Protein AF-A0A2P2GN81-F1 (afdb_monomer)

Secondary structure (DSSP, 8-state):
---HHHHHHHHHHHHHHHHTT--HHHHHHHHT--HHHHHHHHHS-SS-HHHHHHHHHHHHHHHHHHHHHHHHHHHHT-GGG----HHHHHHHHHHHHHHHHHHHHHHHHHHHHHHHHHHHHHGGG-

Organism: Streptomyces showdoensis (NCBI:txid68268)

Mean predicted aligned error: 11.96 Å

Foldseek 3Di:
DQDLVNLLVLLVQLVVVVVVVDDLVRSCVVSVHDSVSSVVSPVDDPQRPVNVVVVVVVVVVVVVVVLVVVVVVVVVVVCVPDDDDPVVVVVVVVVVVVSVVVVVVVVVVCVVVVVVVVVVVVVVVD

Nearest PDB structures (foldseek):
  3zh9-assembly1_B  TM=6.217E-01  e=1.577E+00  Bacillus subtilis subsp. subtilis str. 168
  2o7t-assembly1_A-2  TM=6.370E-01  e=2.457E+00  Corynebacterium glutamicum
  4gfk-assembly1_A  TM=3.592E-01  e=3.373E+00  Vibrio cholerae O1 biovar El Tor str. N16961
  3kkd-assembly3_B  TM=3.980E-01  e=5.254E+00  Pseudomonas aeruginosa PAO1

pLDDT: mean 85.18, std 13.92, range [35.59, 97.62]

Solvent-accessible surface area (backbone atoms only — not comparable to full-atom values): 7240 Å² total; per-residue (Å²): 133,85,49,76,66,57,53,46,54,48,32,53,52,51,48,56,42,44,76,71,66,48,50,55,62,57,47,13,67,74,68,77,48,54,50,67,56,45,52,56,39,66,73,41,76,87,73,43,72,65,55,55,50,51,51,51,49,52,55,48,53,51,53,53,53,50,51,54,51,51,54,50,53,52,58,75,67,41,64,91,78,59,90,74,57,68,70,58,53,52,48,52,54,51,53,53,51,52,52,51,52,53,52,48,52,52,50,50,52,48,53,57,51,50,54,50,53,50,53,57,57,66,64,68,78,115

Sequence (126 aa):
MTTPTEVAQRRAAVRRFAAQKLSNRAIAERLGISKDTVRRDLEAPEVSLRELVAERAAQTDTAVSQACAAAQSAADMRPAYVITDEATARRWHSDLRAAAGQLTALADQFADYYLFARSAMDGAEC

Structure (mmCIF, N/CA/C/O backbone):
data_AF-A0A2P2GN81-F1
#
_entry.id   AF-A0A2P2GN81-F1
#
loop_
_atom_site.group_PDB
_atom_site.id
_atom_site.type_symbol
_atom_site.label_atom_id
_atom_site.label_alt_id
_atom_site.label_comp_id
_atom_site.label_asym_id
_atom_site.label_entity_id
_atom_site.label_seq_id
_atom_site.pdbx_PDB_ins_code
_atom_site.Cartn_x
_atom_site.Cartn_y
_atom_site.Cartn_z
_atom_site.occupancy
_atom_site.B_iso_or_equiv
_atom_site.auth_seq_id
_atom_site.auth_comp_id
_atom_site.auth_asym_id
_atom_site.auth_atom_id
_atom_site.pdbx_PDB_model_num
ATOM 1 N N . MET A 1 1 ? -12.898 -11.791 30.210 1.00 47.91 1 MET A N 1
ATOM 2 C CA . MET A 1 1 ? -11.965 -10.950 29.430 1.00 47.91 1 MET A CA 1
ATOM 3 C C . MET A 1 1 ? -12.802 -10.113 28.484 1.00 47.91 1 MET A C 1
ATOM 5 O O . MET A 1 1 ? -13.607 -10.696 27.778 1.00 47.91 1 MET A O 1
ATOM 9 N N . THR A 1 2 ? -12.714 -8.783 28.546 1.00 61.59 2 THR A N 1
ATOM 10 C CA . THR A 1 2 ? -13.490 -7.895 27.663 1.00 61.59 2 THR A CA 1
ATOM 11 C C . THR A 1 2 ? -12.788 -7.825 26.310 1.00 61.59 2 THR A C 1
ATOM 13 O O . THR A 1 2 ? -11.600 -7.508 26.251 1.00 61.59 2 THR A O 1
ATOM 16 N N . THR A 1 3 ? -13.491 -8.149 25.235 1.00 68.88 3 THR A N 1
ATOM 17 C CA . THR A 1 3 ? -12.938 -8.150 23.879 1.00 68.88 3 THR A CA 1
ATOM 18 C C . THR A 1 3 ? -12.647 -6.718 23.402 1.00 68.88 3 THR A C 1
ATOM 20 O O . THR A 1 3 ? -13.278 -5.761 23.870 1.00 68.88 3 THR A O 1
ATOM 23 N N . PRO A 1 4 ? -11.726 -6.522 22.438 1.00 67.94 4 PRO A N 1
ATOM 24 C CA . PRO A 1 4 ? -11.457 -5.200 21.861 1.00 67.94 4 PRO A CA 1
ATOM 25 C C . PRO A 1 4 ? -12.721 -4.502 21.331 1.00 67.94 4 PRO A C 1
ATOM 27 O O . PRO A 1 4 ? -12.864 -3.283 21.449 1.00 67.94 4 PRO A O 1
ATOM 30 N N . THR A 1 5 ? -13.670 -5.283 20.808 1.00 64.38 5 THR A N 1
ATOM 31 C CA . THR A 1 5 ? -14.968 -4.809 20.313 1.00 64.38 5 THR A CA 1
ATOM 32 C C . THR A 1 5 ? -15.851 -4.264 21.437 1.00 64.38 5 THR A C 1
ATOM 34 O O . THR A 1 5 ? -16.415 -3.179 21.299 1.00 64.38 5 THR A O 1
ATOM 37 N N . GLU A 1 6 ? -15.933 -4.955 22.574 1.00 75.69 6 GLU A N 1
ATOM 38 C CA . GLU A 1 6 ? -16.719 -4.508 23.733 1.00 75.69 6 GLU A CA 1
ATOM 39 C C . GLU A 1 6 ? -16.142 -3.229 24.361 1.00 75.69 6 GLU A C 1
ATOM 41 O O . GLU A 1 6 ? -16.888 -2.335 24.767 1.00 75.69 6 GLU A O 1
ATOM 46 N N . VAL A 1 7 ? -14.811 -3.084 24.389 1.00 80.12 7 VAL A N 1
ATOM 47 C CA . VAL A 1 7 ? -14.151 -1.849 24.851 1.00 80.12 7 VAL A CA 1
ATOM 48 C C . VAL A 1 7 ? -14.466 -0.672 23.923 1.00 80.12 7 VAL A C 1
ATOM 50 O O . VAL A 1 7 ? -14.754 0.425 24.405 1.00 80.12 7 VAL A O 1
ATOM 53 N N . ALA A 1 8 ? -14.456 -0.884 22.603 1.00 75.50 8 ALA A N 1
ATOM 54 C CA . ALA A 1 8 ? -14.810 0.150 21.630 1.00 75.50 8 ALA A CA 1
ATOM 55 C C . ALA A 1 8 ? -16.283 0.581 21.755 1.00 75.50 8 ALA A C 1
ATOM 57 O O . ALA A 1 8 ? -16.574 1.778 21.803 1.00 75.50 8 ALA A O 1
ATOM 58 N N . GLN A 1 9 ? -17.204 -0.378 21.897 1.00 78.75 9 GLN A N 1
ATOM 59 C CA . GLN A 1 9 ? -18.631 -0.106 22.113 1.00 78.75 9 GLN A CA 1
ATOM 60 C C . GLN A 1 9 ? -18.877 0.670 23.413 1.00 78.75 9 GLN A C 1
ATOM 62 O O . GLN A 1 9 ? -19.631 1.648 23.423 1.00 78.75 9 GLN A O 1
ATOM 67 N N . ARG A 1 10 ? -18.196 0.292 24.502 1.00 90.44 10 ARG A N 1
ATOM 68 C CA . ARG A 1 10 ? -18.263 1.010 25.781 1.00 90.44 10 ARG A CA 1
ATOM 69 C C . ARG A 1 10 ? -17.777 2.453 25.644 1.00 90.44 10 ARG A C 1
ATOM 71 O O . ARG A 1 10 ? -18.470 3.363 26.090 1.00 90.44 10 ARG A O 1
ATOM 78 N N . ARG A 1 11 ? -16.630 2.680 24.994 1.00 89.12 11 ARG A N 1
ATOM 79 C CA . ARG A 1 11 ? -16.085 4.028 24.742 1.00 89.12 11 ARG A CA 1
ATOM 80 C C . ARG A 1 11 ? -17.044 4.895 23.932 1.00 89.12 11 ARG A C 1
ATOM 82 O O . ARG A 1 11 ? -17.275 6.047 24.294 1.00 89.12 11 ARG A O 1
ATOM 89 N N . ALA A 1 12 ? -17.651 4.335 22.887 1.00 85.75 12 ALA A N 1
ATOM 90 C CA . ALA A 1 12 ? -18.665 5.029 22.096 1.00 85.75 12 ALA A CA 1
ATOM 91 C C . ALA A 1 12 ? -19.888 5.418 22.949 1.00 85.75 12 ALA A C 1
ATOM 93 O O . ALA A 1 12 ? -20.359 6.554 22.881 1.00 85.75 12 ALA A O 1
ATOM 94 N N . ALA A 1 13 ? -20.367 4.516 23.814 1.00 88.62 13 ALA A N 1
ATOM 95 C CA . ALA A 1 13 ? -21.472 4.803 24.727 1.00 88.62 13 ALA A CA 1
ATOM 96 C C . ALA A 1 13 ? -21.117 5.885 25.765 1.00 88.62 13 ALA A C 1
ATOM 98 O O . ALA A 1 13 ? -21.919 6.791 25.998 1.00 88.62 13 ALA A O 1
ATOM 99 N N . VAL A 1 14 ? -19.910 5.827 26.343 1.00 92.81 14 VAL A N 1
ATOM 100 C CA . VAL A 1 14 ? -19.375 6.840 27.269 1.00 92.81 14 VAL A CA 1
ATOM 101 C C . VAL A 1 14 ? -19.350 8.222 26.609 1.00 92.81 14 VAL A C 1
ATOM 103 O O . VAL A 1 14 ? -19.900 9.171 27.170 1.00 92.81 14 VAL A O 1
ATOM 106 N N . ARG A 1 15 ? -18.794 8.337 25.395 1.00 90.56 15 ARG A N 1
ATOM 107 C CA . ARG A 1 15 ? -18.753 9.602 24.640 1.00 90.56 15 ARG A CA 1
ATOM 108 C C . ARG A 1 15 ? -20.146 10.127 24.306 1.00 90.56 15 ARG A C 1
ATOM 110 O O . ARG A 1 15 ? -20.414 11.308 24.506 1.00 90.56 15 ARG A O 1
ATOM 117 N N . ARG A 1 16 ? -21.062 9.253 23.871 1.00 90.31 16 ARG A N 1
ATOM 118 C CA . ARG A 1 16 ? -22.455 9.629 23.577 1.00 90.31 16 ARG A CA 1
ATOM 119 C C . ARG A 1 16 ? -23.151 10.238 24.795 1.00 90.31 16 ARG A C 1
ATOM 121 O O . ARG A 1 16 ? -23.850 11.237 24.658 1.00 90.31 16 ARG A O 1
ATOM 128 N N . PHE A 1 17 ? -22.963 9.663 25.983 1.00 93.50 17 PHE A N 1
ATOM 129 C CA . PHE A 1 17 ? -23.546 10.215 27.207 1.00 93.50 17 PHE A CA 1
ATOM 130 C C . PHE A 1 17 ? -22.842 11.492 27.680 1.00 93.50 17 PHE A C 1
ATOM 132 O O . PHE A 1 17 ? -23.510 12.410 28.153 1.00 93.50 17 PHE A O 1
ATOM 139 N N . ALA A 1 18 ? -21.526 11.601 27.497 1.00 90.50 18 ALA A N 1
ATOM 140 C CA . ALA A 1 18 ? -20.802 12.839 27.777 1.00 90.50 18 ALA A CA 1
ATOM 141 C C . ALA A 1 18 ? -21.261 13.992 26.863 1.00 90.50 18 ALA A C 1
ATOM 143 O O . ALA A 1 18 ? -21.478 15.102 27.344 1.00 90.50 18 ALA A O 1
ATOM 144 N N . ALA A 1 19 ? -21.516 13.724 25.576 1.00 89.19 19 ALA A N 1
ATOM 145 C CA . ALA A 1 19 ? -22.083 14.697 24.636 1.00 89.19 19 ALA A CA 1
ATOM 146 C C . ALA A 1 19 ? -23.491 15.173 25.048 1.00 89.19 19 ALA A C 1
ATOM 148 O O . ALA A 1 19 ? -23.860 16.321 24.812 1.00 89.19 19 ALA A O 1
ATOM 149 N N . GLN A 1 20 ? -24.255 14.324 25.743 1.00 92.31 20 GLN A N 1
ATOM 150 C CA . GLN A 1 20 ? -25.543 14.670 26.363 1.00 92.31 20 GLN A CA 1
ATOM 151 C C . GLN A 1 20 ? -25.394 15.414 27.707 1.00 92.31 20 GLN A C 1
ATOM 153 O O . GLN A 1 20 ? -26.381 15.613 28.412 1.00 92.31 20 GLN A O 1
ATOM 158 N N . LYS A 1 21 ? -24.176 15.836 28.071 1.00 93.38 21 LYS A N 1
ATOM 159 C CA . LYS A 1 21 ? -23.831 16.531 29.323 1.00 93.38 21 LYS A CA 1
ATOM 160 C C . LYS A 1 21 ? -24.084 15.718 30.601 1.00 93.38 21 LYS A C 1
ATOM 162 O O . LYS A 1 21 ? -24.227 16.300 31.677 1.00 93.38 21 LYS A O 1
ATOM 167 N N . LEU A 1 22 ? -24.107 14.383 30.527 1.00 94.44 22 LEU A N 1
ATOM 168 C CA . LEU A 1 22 ? -24.125 13.562 31.740 1.00 94.44 22 LEU A CA 1
ATOM 169 C C . LEU A 1 22 ? -22.783 13.682 32.476 1.00 94.44 22 LEU A C 1
ATOM 171 O O . LEU A 1 22 ? -21.717 13.698 31.864 1.00 94.44 22 LEU A O 1
ATOM 175 N N . SER A 1 23 ? -22.831 13.71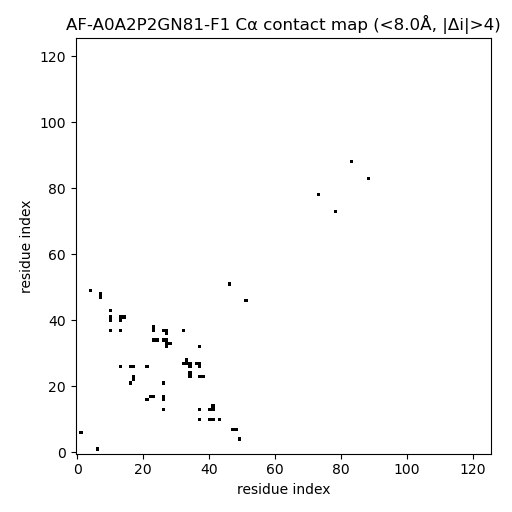8 33.810 1.00 95.00 23 SER A N 1
ATOM 176 C CA . SER A 1 23 ? -21.618 13.678 34.630 1.00 95.00 23 SER A CA 1
ATOM 177 C C . SER A 1 23 ? -20.964 12.295 34.570 1.00 95.00 23 SER A C 1
ATOM 179 O O . SER A 1 23 ? -21.652 11.280 34.456 1.00 95.00 23 SER A O 1
ATOM 181 N N . ASN A 1 24 ? -19.642 12.215 34.753 1.00 94.75 24 ASN A N 1
ATOM 182 C CA . ASN A 1 24 ? -18.930 10.928 34.757 1.00 94.75 24 ASN A CA 1
ATOM 183 C C . ASN A 1 24 ? -19.504 9.924 35.773 1.00 94.75 24 ASN A C 1
ATOM 185 O O . ASN A 1 24 ? -19.421 8.719 35.556 1.00 94.75 24 ASN A O 1
ATOM 189 N N . ARG A 1 25 ? -20.098 10.413 36.872 1.00 95.19 25 ARG A N 1
ATOM 190 C CA . ARG A 1 25 ? -20.787 9.576 37.862 1.00 95.19 25 ARG A CA 1
ATOM 191 C C . ARG A 1 25 ? -22.086 8.989 37.303 1.00 95.19 25 ARG A C 1
ATOM 193 O O . ARG A 1 25 ? -22.293 7.790 37.421 1.00 95.19 25 ARG A O 1
ATOM 200 N N . ALA A 1 26 ? -22.909 9.803 36.646 1.00 95.38 26 ALA A N 1
ATOM 201 C CA . ALA A 1 26 ? -24.141 9.335 36.015 1.00 95.38 26 ALA A CA 1
ATOM 202 C C . ALA A 1 26 ? -23.860 8.352 34.862 1.00 95.38 26 ALA A C 1
ATOM 204 O O . ALA A 1 26 ? -24.582 7.376 34.686 1.00 95.38 26 ALA A O 1
ATOM 205 N N . ILE A 1 27 ? -22.782 8.572 34.101 1.00 95.88 27 ILE A N 1
ATOM 206 C CA . ILE A 1 27 ? -22.335 7.652 33.042 1.00 95.88 27 ILE A CA 1
ATOM 207 C C . ILE A 1 27 ? -21.886 6.312 33.639 1.00 95.88 27 ILE A C 1
ATOM 209 O O . ILE A 1 27 ? -22.280 5.260 33.141 1.00 95.88 27 ILE A O 1
ATOM 213 N N . ALA A 1 28 ? -21.093 6.353 34.714 1.00 96.44 28 ALA A N 1
ATOM 214 C CA . ALA A 1 28 ? -20.625 5.175 35.442 1.00 96.44 28 ALA A CA 1
ATOM 215 C C . ALA A 1 28 ? -21.794 4.327 35.967 1.00 96.44 28 ALA A C 1
ATOM 217 O O . ALA A 1 28 ? -21.856 3.130 35.692 1.00 96.44 28 ALA A O 1
ATOM 218 N N . GLU A 1 29 ? -22.756 4.964 36.641 1.00 95.75 29 GLU A N 1
ATOM 219 C CA . GLU A 1 29 ? -23.970 4.313 37.152 1.00 95.75 29 GLU A CA 1
ATOM 220 C C . GLU A 1 29 ? -24.815 3.720 36.013 1.00 95.75 29 GLU A C 1
ATOM 222 O O . GLU A 1 29 ? -25.309 2.601 36.123 1.00 95.75 29 GLU A O 1
ATOM 227 N N . ARG A 1 30 ? -24.929 4.422 34.878 1.00 94.56 30 ARG A N 1
ATOM 228 C CA . ARG A 1 30 ? -25.740 3.971 33.737 1.00 94.56 30 ARG A CA 1
ATOM 229 C C . ARG A 1 30 ? -25.113 2.836 32.928 1.00 94.56 30 ARG A C 1
ATOM 231 O O . ARG A 1 30 ? -25.845 2.078 32.300 1.00 94.56 30 ARG A O 1
ATOM 238 N N . LEU A 1 31 ? -23.787 2.735 32.914 1.00 93.25 31 LEU A N 1
ATOM 239 C CA . LEU A 1 31 ? -23.045 1.701 32.184 1.00 93.25 31 LEU A CA 1
ATOM 240 C C . LEU A 1 31 ? -22.538 0.564 33.083 1.00 93.25 31 LEU A C 1
ATOM 242 O O . LEU A 1 31 ? -21.962 -0.389 32.566 1.00 93.25 31 LEU A O 1
ATOM 246 N N . GLY A 1 32 ? -22.727 0.654 34.403 1.00 94.50 32 GLY A N 1
ATOM 247 C CA . GLY A 1 32 ? -22.240 -0.349 35.355 1.00 94.50 32 GLY A CA 1
ATOM 248 C C . GLY A 1 32 ? -20.711 -0.416 35.447 1.00 94.50 32 GLY A C 1
ATOM 249 O O . GLY A 1 32 ? -20.154 -1.483 35.690 1.00 94.50 32 GLY A O 1
ATOM 250 N N . ILE A 1 33 ? -20.019 0.705 35.224 1.00 94.94 33 ILE A N 1
ATOM 251 C CA . ILE A 1 33 ? -18.547 0.787 35.219 1.00 94.94 33 ILE A CA 1
ATOM 252 C C . ILE A 1 33 ? -18.042 1.808 36.235 1.00 94.94 33 ILE A C 1
ATOM 254 O O . ILE A 1 33 ? -18.793 2.655 36.706 1.00 94.94 33 ILE A O 1
ATOM 258 N N . SER A 1 34 ? -16.751 1.768 36.572 1.00 95.44 34 SER A N 1
ATOM 259 C CA . SER A 1 34 ? -16.177 2.747 37.501 1.00 95.44 34 SER A CA 1
ATOM 260 C C . SER A 1 34 ? -16.013 4.129 36.861 1.00 95.44 34 SER A C 1
ATOM 262 O O . SER A 1 34 ? -15.739 4.261 35.665 1.00 95.44 34 SER A O 1
ATOM 264 N N . LYS A 1 35 ? -16.093 5.181 37.683 1.00 94.62 35 LYS A N 1
ATOM 265 C CA . LYS A 1 35 ? -15.835 6.570 37.265 1.00 94.62 35 LYS A CA 1
ATOM 266 C C . LYS A 1 35 ? -14.441 6.746 36.639 1.00 94.62 35 LYS A C 1
ATOM 268 O O . LYS A 1 35 ? -14.290 7.519 35.696 1.00 94.62 35 LYS A O 1
ATOM 273 N N . ASP A 1 36 ? -13.436 6.014 37.122 1.00 95.75 36 ASP A N 1
ATOM 274 C CA . ASP A 1 36 ? -12.091 6.022 36.531 1.00 95.75 36 ASP A CA 1
ATOM 275 C C . ASP A 1 36 ? -12.048 5.381 35.145 1.00 95.75 36 ASP A C 1
ATOM 277 O O . ASP A 1 36 ? -11.303 5.839 34.282 1.00 95.75 36 ASP A O 1
ATOM 281 N N . THR A 1 37 ? -12.875 4.361 34.902 1.00 93.81 37 THR A N 1
ATOM 282 C CA . THR A 1 37 ? -13.012 3.757 33.570 1.00 93.81 37 THR A CA 1
ATOM 283 C C . THR A 1 37 ? -13.645 4.745 32.597 1.00 93.81 37 THR A C 1
ATOM 285 O O . THR A 1 37 ? -13.128 4.912 31.499 1.00 93.81 37 THR A O 1
ATOM 288 N N . VAL A 1 38 ? -14.687 5.468 33.026 1.00 94.19 38 VAL A N 1
ATOM 289 C CA . VAL A 1 38 ? -15.308 6.544 32.233 1.00 94.19 38 VAL A CA 1
ATOM 290 C C . VAL A 1 38 ? -14.278 7.606 31.849 1.00 94.19 38 VAL A C 1
ATOM 292 O O . VAL A 1 38 ? -14.176 7.957 30.679 1.00 94.19 38 VAL A O 1
ATOM 295 N N . ARG A 1 39 ? -13.484 8.091 32.813 1.00 94.50 39 ARG A N 1
ATOM 296 C CA . ARG A 1 39 ? -12.422 9.075 32.551 1.00 94.50 39 ARG A CA 1
ATOM 297 C C . ARG A 1 39 ? -11.406 8.553 31.532 1.00 94.50 39 ARG A C 1
ATOM 299 O O . ARG A 1 39 ? -11.175 9.209 30.524 1.00 94.50 39 ARG A O 1
ATOM 306 N N . ARG A 1 40 ? -10.871 7.350 31.757 1.00 91.25 40 ARG A N 1
ATOM 307 C CA . ARG A 1 40 ? -9.890 6.718 30.861 1.00 91.25 40 ARG A CA 1
ATOM 308 C C . ARG A 1 40 ? -10.434 6.517 29.441 1.00 91.25 40 ARG A C 1
ATOM 310 O O . ARG A 1 40 ? -9.687 6.610 28.476 1.00 91.25 40 ARG A O 1
ATOM 317 N N . ASP A 1 41 ? -11.723 6.222 29.306 1.00 90.38 41 ASP A N 1
ATOM 318 C CA . ASP A 1 41 ? -12.380 6.025 28.012 1.00 90.38 41 ASP A CA 1
ATOM 319 C C . ASP A 1 41 ? -12.690 7.332 27.275 1.00 90.38 41 ASP A C 1
ATOM 321 O O . ASP A 1 41 ? -12.687 7.338 26.046 1.00 90.38 41 ASP A O 1
ATOM 325 N N . LEU A 1 42 ? -12.930 8.428 28.002 1.00 89.75 42 LEU A N 1
ATOM 326 C CA . LEU A 1 42 ? -13.046 9.770 27.422 1.00 89.75 42 LEU A CA 1
ATOM 327 C C . LEU A 1 42 ? -11.693 10.304 26.943 1.00 89.75 42 LEU A C 1
ATOM 329 O O . LEU A 1 42 ? -11.638 10.978 25.921 1.00 89.75 42 LEU A O 1
ATOM 333 N N . GLU A 1 43 ? -10.617 9.978 27.659 1.00 88.06 43 GLU A N 1
ATOM 334 C CA . GLU A 1 43 ? -9.236 10.329 27.298 1.00 88.06 43 GLU A CA 1
ATOM 335 C C . GLU A 1 43 ? -8.686 9.465 26.147 1.00 88.06 43 GLU A C 1
ATOM 337 O O . GLU A 1 43 ? -7.681 9.814 25.528 1.00 88.06 43 GLU A O 1
ATOM 342 N N . ALA A 1 44 ? -9.327 8.332 25.841 1.00 81.62 44 ALA A N 1
ATOM 343 C CA . ALA A 1 44 ? -8.896 7.454 24.762 1.00 81.62 44 ALA A CA 1
ATOM 344 C C . ALA A 1 44 ? -9.189 8.072 23.377 1.00 81.62 44 ALA A C 1
ATOM 346 O O . ALA A 1 44 ? -10.262 8.651 23.200 1.00 81.62 44 ALA A O 1
ATOM 347 N N . PRO A 1 45 ? -8.319 7.885 22.364 1.00 69.06 45 PRO A N 1
ATOM 348 C CA . PRO A 1 45 ? -8.524 8.412 21.011 1.00 69.06 45 PRO A CA 1
ATOM 349 C C . PRO A 1 45 ? -9.892 8.049 20.411 1.00 69.06 45 PRO A C 1
ATOM 351 O O . PRO A 1 45 ? -10.468 7.000 20.725 1.00 69.06 45 PRO A O 1
ATOM 354 N N . GLU A 1 46 ? -10.432 8.949 19.584 1.00 65.81 46 GLU A N 1
ATOM 355 C CA . GLU A 1 46 ? -11.796 8.861 19.044 1.00 65.81 46 GLU A CA 1
ATOM 356 C C . GLU A 1 46 ? -11.944 7.753 17.996 1.00 65.81 46 GLU A C 1
ATOM 358 O O . GLU A 1 46 ? -12.922 7.006 18.043 1.00 65.81 46 GLU A O 1
ATOM 363 N N . VAL A 1 47 ? -10.922 7.577 17.153 1.00 64.81 47 VAL A N 1
ATOM 364 C CA . VAL A 1 47 ? -10.855 6.497 16.165 1.00 64.81 47 VAL A CA 1
ATOM 365 C C . VAL A 1 47 ? -10.682 5.168 16.890 1.00 64.81 47 VAL A C 1
ATOM 367 O O . VAL A 1 47 ? -9.733 4.972 17.659 1.00 64.81 47 VAL A O 1
ATOM 370 N N . SER A 1 48 ? -11.616 4.243 16.683 1.00 70.69 48 SER A N 1
ATOM 371 C CA . SER A 1 48 ? -11.492 2.914 17.264 1.00 70.69 48 SER A CA 1
ATOM 372 C C . SER A 1 48 ? -10.295 2.188 16.647 1.00 70.69 48 SER A C 1
ATOM 374 O O . SER A 1 48 ? -9.973 2.354 15.472 1.00 70.69 48 SER A O 1
ATOM 376 N N . LEU A 1 49 ? -9.639 1.323 17.425 1.00 67.75 49 LEU A N 1
ATOM 377 C CA . LEU A 1 49 ? -8.534 0.504 16.916 1.00 67.75 49 LEU A CA 1
ATOM 378 C C . LEU A 1 49 ? -8.954 -0.305 15.674 1.00 67.75 49 LEU A C 1
ATOM 380 O O . LEU A 1 49 ? -8.156 -0.499 14.766 1.00 67.75 49 LEU A O 1
ATOM 384 N N . ARG A 1 50 ? -10.223 -0.729 15.613 1.00 68.31 50 ARG A N 1
ATOM 385 C CA . ARG A 1 50 ? -10.792 -1.444 14.467 1.00 68.31 50 ARG A CA 1
ATOM 386 C C . ARG A 1 50 ? -10.857 -0.572 13.213 1.00 68.31 50 ARG A C 1
ATOM 388 O O . ARG A 1 50 ? -10.539 -1.067 12.139 1.00 68.31 50 ARG A O 1
ATOM 395 N N . GLU A 1 51 ? -11.248 0.693 13.344 1.00 70.94 51 GLU A N 1
ATOM 396 C CA . GLU A 1 51 ? -11.259 1.650 12.230 1.00 70.94 51 GLU A CA 1
ATOM 397 C C . GLU A 1 51 ? -9.840 1.960 11.754 1.00 70.94 51 GLU A C 1
ATOM 399 O O . GLU A 1 51 ? -9.598 1.901 10.556 1.00 70.94 51 GLU A O 1
ATOM 404 N N . LEU A 1 52 ? -8.881 2.162 12.667 1.00 71.38 52 LEU A N 1
ATOM 405 C CA . LEU A 1 52 ? -7.470 2.358 12.298 1.00 71.38 52 LEU A CA 1
ATOM 406 C C . LEU A 1 52 ? -6.895 1.151 11.547 1.00 71.38 52 LEU A C 1
ATOM 408 O O . LEU A 1 52 ? -6.183 1.311 10.558 1.00 71.38 52 LEU A O 1
ATOM 412 N N . VAL A 1 53 ? -7.205 -0.065 12.003 1.00 79.19 53 VAL A N 1
ATOM 413 C CA . VAL A 1 53 ? -6.769 -1.299 11.334 1.00 79.19 53 VAL A CA 1
ATOM 414 C C . VAL A 1 53 ? -7.434 -1.442 9.965 1.00 79.19 53 VAL A C 1
ATOM 416 O O . VAL A 1 53 ? -6.750 -1.765 8.998 1.00 79.19 53 VAL A O 1
ATOM 419 N N . ALA A 1 54 ? -8.739 -1.178 9.859 1.00 75.75 54 ALA A N 1
ATOM 420 C CA . ALA A 1 54 ? -9.463 -1.248 8.591 1.00 75.75 54 ALA A CA 1
ATOM 421 C C . ALA A 1 54 ? -8.952 -0.208 7.582 1.00 75.75 54 ALA A C 1
ATOM 423 O O . ALA A 1 54 ? -8.727 -0.536 6.419 1.00 75.75 54 ALA A O 1
ATOM 424 N N . GLU A 1 55 ? -8.705 1.021 8.033 1.00 74.69 55 GLU A N 1
ATOM 425 C CA . GLU A 1 55 ? -8.124 2.081 7.214 1.00 74.69 55 GLU A CA 1
ATOM 426 C C . GLU A 1 55 ? -6.715 1.704 6.750 1.00 74.69 55 GLU A C 1
ATOM 428 O O . GLU A 1 55 ? -6.402 1.799 5.563 1.00 74.69 55 GLU A O 1
ATOM 433 N N . ARG A 1 56 ? -5.873 1.192 7.656 1.00 82.19 56 ARG A N 1
ATOM 434 C CA . ARG A 1 56 ? -4.524 0.745 7.300 1.00 82.19 56 ARG A CA 1
ATOM 435 C C . ARG A 1 56 ? -4.544 -0.412 6.302 1.00 82.19 56 ARG A C 1
ATOM 437 O O . ARG A 1 56 ? -3.709 -0.438 5.395 1.00 82.19 56 ARG A O 1
ATOM 444 N N . ALA A 1 57 ? -5.484 -1.344 6.445 1.00 84.69 57 ALA A N 1
ATOM 445 C CA . ALA A 1 57 ? -5.672 -2.441 5.503 1.00 84.69 57 ALA A CA 1
ATOM 446 C C . ALA A 1 57 ? -6.081 -1.915 4.120 1.00 84.69 57 ALA A C 1
ATOM 448 O O . ALA A 1 57 ? -5.445 -2.270 3.134 1.00 84.69 57 ALA A O 1
ATOM 449 N N . ALA A 1 58 ? -7.053 -1.000 4.048 1.00 82.75 58 ALA A N 1
ATOM 450 C CA . ALA A 1 58 ? -7.495 -0.391 2.791 1.00 82.75 58 ALA A CA 1
ATOM 451 C C . ALA A 1 58 ? -6.385 0.420 2.094 1.00 82.75 58 ALA A C 1
ATOM 453 O O . ALA A 1 58 ? -6.212 0.337 0.876 1.00 82.75 58 ALA A O 1
ATOM 454 N N . GLN A 1 59 ? -5.593 1.176 2.861 1.00 84.38 59 GLN A N 1
ATOM 455 C CA . GLN A 1 59 ? -4.429 1.898 2.337 1.00 84.38 59 GLN A CA 1
ATOM 456 C C . GLN A 1 59 ? -3.378 0.933 1.772 1.00 84.38 59 GLN A C 1
ATOM 458 O O . GLN A 1 59 ? -2.831 1.173 0.696 1.00 84.38 59 GLN A O 1
ATOM 463 N N . THR A 1 60 ? -3.113 -0.169 2.479 1.00 89.62 60 THR A N 1
ATOM 464 C CA . THR A 1 60 ? -2.163 -1.196 2.028 1.00 89.62 60 THR A CA 1
ATOM 465 C C . THR A 1 60 ? -2.655 -1.890 0.760 1.00 89.62 60 THR A C 1
ATOM 467 O O . THR A 1 60 ? -1.888 -2.026 -0.188 1.00 89.62 60 THR A O 1
ATOM 470 N N . ASP A 1 61 ? -3.934 -2.263 0.706 1.00 91.81 61 ASP A N 1
ATOM 471 C CA . ASP A 1 61 ? -4.560 -2.892 -0.461 1.00 91.81 61 ASP A CA 1
ATOM 472 C C . ASP A 1 61 ? -4.468 -2.006 -1.713 1.00 91.81 61 ASP A C 1
ATOM 474 O O . ASP A 1 61 ? -4.065 -2.456 -2.789 1.00 91.81 61 ASP A O 1
ATOM 478 N N . THR A 1 62 ? -4.725 -0.706 -1.545 1.00 94.00 62 THR A N 1
ATOM 479 C CA . THR A 1 62 ? -4.562 0.286 -2.615 1.00 94.00 62 THR A CA 1
ATOM 480 C C . THR A 1 62 ? -3.114 0.342 -3.106 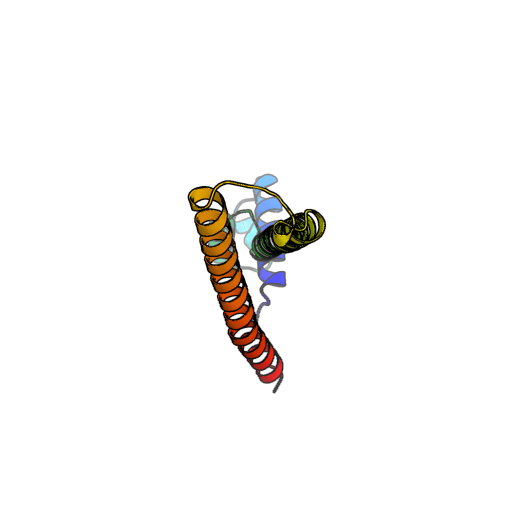1.00 94.00 62 THR A C 1
ATOM 482 O O . THR A 1 62 ? -2.874 0.320 -4.314 1.00 94.00 62 THR A O 1
ATOM 485 N N . ALA A 1 63 ? -2.140 0.389 -2.192 1.00 92.38 63 ALA A N 1
ATOM 486 C CA . ALA A 1 63 ? -0.723 0.458 -2.546 1.00 92.38 63 ALA A CA 1
ATOM 487 C C . ALA A 1 63 ? -0.244 -0.804 -3.286 1.00 92.38 63 ALA A C 1
ATOM 489 O O . ALA A 1 63 ? 0.452 -0.698 -4.298 1.00 92.38 63 ALA A O 1
ATOM 490 N N . VAL A 1 64 ? -0.654 -1.992 -2.828 1.00 94.31 64 VAL A N 1
ATOM 491 C CA . VAL A 1 64 ? -0.340 -3.271 -3.489 1.00 94.31 64 VAL A CA 1
ATOM 492 C C . VAL A 1 64 ? -0.962 -3.317 -4.883 1.00 94.31 64 VAL A C 1
ATOM 494 O O . VAL A 1 64 ? -0.268 -3.604 -5.859 1.00 94.31 64 VAL A O 1
ATOM 497 N N . SER A 1 65 ? -2.238 -2.947 -5.005 1.00 94.19 65 SER A N 1
ATOM 498 C CA . SER A 1 65 ? -2.945 -2.907 -6.290 1.00 94.19 65 SER A CA 1
ATOM 499 C C . SER A 1 65 ? -2.269 -1.968 -7.294 1.00 94.19 65 SER A C 1
ATOM 501 O O . SER A 1 65 ? -2.090 -2.322 -8.460 1.00 94.19 65 SER A O 1
ATOM 503 N N . GLN A 1 66 ? -1.836 -0.786 -6.846 1.00 95.19 66 GLN A N 1
ATOM 504 C CA . GLN A 1 66 ? -1.109 0.172 -7.683 1.00 95.19 66 GLN A CA 1
ATOM 505 C C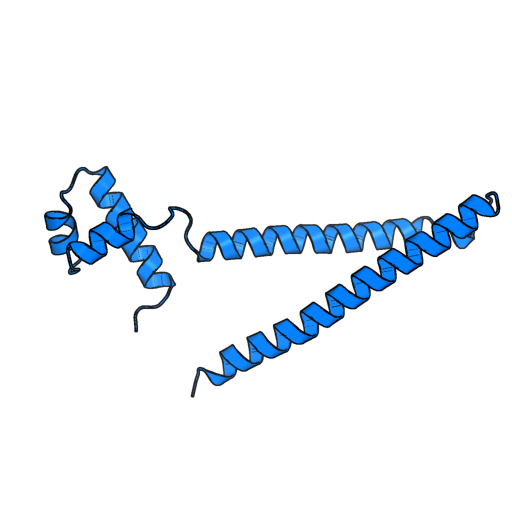 . GLN A 1 66 ? 0.254 -0.364 -8.133 1.00 95.19 66 GLN A C 1
ATOM 507 O O . GLN A 1 66 ? 0.613 -0.197 -9.299 1.00 95.19 66 GLN A O 1
ATOM 512 N N . ALA A 1 67 ? 0.995 -1.0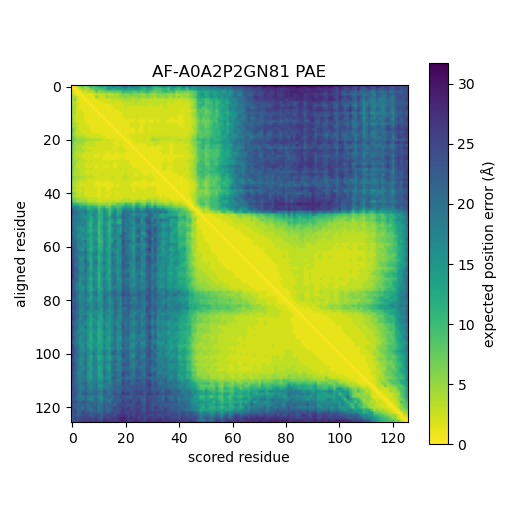41 -7.251 1.00 94.44 67 ALA A N 1
ATOM 513 C CA . ALA A 1 67 ? 2.272 -1.655 -7.605 1.00 94.44 67 ALA A CA 1
ATOM 514 C C . ALA A 1 67 ? 2.102 -2.751 -8.672 1.00 94.44 67 ALA A C 1
ATOM 516 O O . ALA A 1 67 ? 2.831 -2.763 -9.666 1.00 94.44 67 ALA A O 1
ATOM 517 N N . CYS A 1 68 ? 1.101 -3.624 -8.517 1.00 94.62 68 CYS A N 1
ATOM 518 C CA . CYS A 1 68 ? 0.777 -4.651 -9.509 1.00 94.62 68 CYS A CA 1
ATOM 519 C C . CYS A 1 68 ? 0.378 -4.040 -10.860 1.00 94.62 68 CYS A C 1
ATOM 521 O O . CYS A 1 68 ? 0.870 -4.473 -11.902 1.00 94.62 68 CYS A O 1
ATOM 523 N N . ALA A 1 69 ? -0.463 -3.003 -10.853 1.00 95.88 69 ALA A N 1
ATOM 524 C CA . ALA A 1 69 ? -0.872 -2.311 -12.073 1.00 95.88 69 ALA A CA 1
ATOM 525 C C . ALA A 1 69 ? 0.312 -1.632 -12.785 1.00 95.88 69 ALA A C 1
ATOM 527 O O . ALA A 1 69 ? 0.421 -1.702 -14.009 1.00 95.88 69 ALA A O 1
ATOM 528 N N . ALA A 1 70 ? 1.227 -1.013 -12.034 1.00 94.62 70 ALA A N 1
ATOM 529 C CA . ALA A 1 70 ? 2.433 -0.404 -12.590 1.00 94.62 70 ALA A CA 1
ATOM 530 C C . ALA A 1 70 ? 3.366 -1.450 -13.223 1.00 94.62 70 ALA A C 1
ATOM 532 O O . ALA A 1 70 ? 3.873 -1.230 -14.324 1.00 94.62 70 ALA A O 1
ATOM 533 N N . ALA A 1 71 ? 3.550 -2.601 -12.569 1.00 94.12 71 ALA A N 1
ATOM 534 C CA . ALA A 1 71 ? 4.340 -3.704 -13.111 1.00 94.12 71 ALA A CA 1
ATOM 535 C C . ALA A 1 71 ? 3.731 -4.257 -14.411 1.00 94.12 71 ALA A C 1
ATOM 537 O O . ALA A 1 71 ? 4.454 -4.454 -15.390 1.00 94.12 71 ALA A O 1
ATOM 538 N N . GLN A 1 72 ? 2.406 -4.438 -14.450 1.00 95.44 72 GLN A N 1
ATOM 539 C CA . GLN A 1 72 ? 1.704 -4.880 -15.655 1.00 95.44 72 GLN A CA 1
ATOM 540 C C . GLN A 1 72 ? 1.844 -3.864 -16.794 1.00 95.44 72 GLN A C 1
ATOM 542 O O . GLN A 1 72 ? 2.214 -4.233 -17.903 1.00 95.44 72 GLN A O 1
ATOM 547 N N . SER A 1 73 ? 1.645 -2.576 -16.507 1.00 96.06 73 SER A N 1
ATOM 548 C CA . SER A 1 73 ? 1.824 -1.499 -17.487 1.00 96.06 73 SER A CA 1
ATOM 549 C C . SER A 1 73 ? 3.245 -1.479 -18.069 1.00 96.06 73 SER A C 1
ATOM 551 O O . SER A 1 73 ? 3.427 -1.386 -19.283 1.00 96.06 73 SER A O 1
ATOM 553 N N . ALA A 1 74 ? 4.272 -1.650 -17.227 1.00 93.06 74 ALA A N 1
ATOM 554 C CA . ALA A 1 74 ? 5.657 -1.748 -17.686 1.00 93.06 74 ALA A CA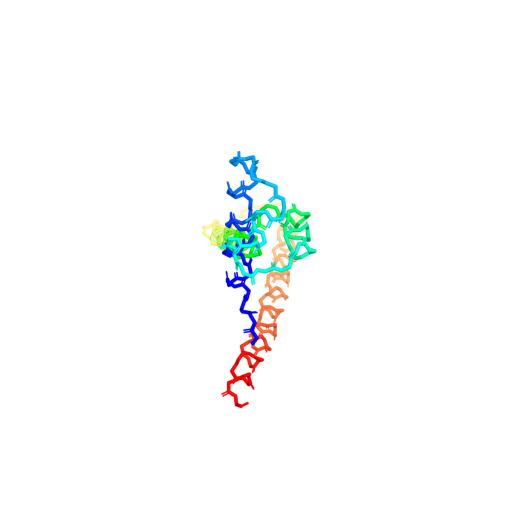 1
ATOM 555 C C . ALA A 1 74 ? 5.893 -2.979 -18.581 1.00 93.06 74 ALA A C 1
ATOM 557 O O . ALA A 1 74 ? 6.615 -2.884 -19.576 1.00 93.06 74 ALA A O 1
ATOM 558 N N . ALA A 1 75 ? 5.273 -4.120 -18.264 1.00 92.75 75 ALA A N 1
ATOM 559 C CA . ALA A 1 75 ? 5.339 -5.319 -19.094 1.00 92.75 75 ALA A CA 1
ATOM 560 C C . ALA A 1 75 ? 4.643 -5.119 -20.454 1.00 92.75 75 ALA A C 1
ATOM 562 O O . ALA A 1 75 ? 5.197 -5.505 -21.486 1.00 92.75 75 ALA A O 1
ATOM 563 N N . ASP A 1 76 ? 3.483 -4.460 -20.469 1.00 96.12 76 ASP A N 1
ATOM 564 C CA . ASP A 1 76 ? 2.693 -4.190 -21.677 1.00 96.12 76 ASP A CA 1
ATOM 565 C C . ASP A 1 76 ? 3.409 -3.240 -22.647 1.00 96.12 76 ASP A C 1
ATOM 567 O O . ASP A 1 76 ? 3.316 -3.411 -23.863 1.00 96.12 76 ASP A O 1
ATOM 571 N N . MET A 1 77 ? 4.194 -2.291 -22.126 1.00 95.44 77 MET A N 1
ATOM 572 C CA . MET A 1 77 ? 5.050 -1.407 -22.932 1.00 95.44 77 MET A CA 1
ATOM 573 C C . MET A 1 77 ? 6.234 -2.136 -23.582 1.00 95.44 77 MET A C 1
ATOM 575 O O . MET A 1 77 ? 6.851 -1.609 -24.506 1.00 95.44 77 MET A O 1
ATOM 579 N N . ARG A 1 78 ? 6.561 -3.344 -23.104 1.00 91.44 78 ARG A N 1
ATOM 580 C CA . ARG A 1 78 ? 7.645 -4.205 -23.597 1.00 91.44 78 ARG A CA 1
ATOM 581 C C . ARG A 1 78 ? 8.964 -3.448 -23.846 1.00 91.44 78 ARG A C 1
ATOM 583 O O . ARG A 1 78 ? 9.476 -3.456 -24.970 1.00 91.44 78 ARG A O 1
ATOM 590 N N . PRO A 1 79 ? 9.570 -2.843 -22.806 1.00 89.69 79 PRO A N 1
ATOM 591 C CA . PRO A 1 79 ? 10.745 -1.976 -22.937 1.00 89.69 79 PRO A CA 1
ATOM 592 C C . PRO A 1 79 ? 11.944 -2.641 -23.631 1.00 89.69 79 PRO A C 1
ATOM 594 O O . PRO A 1 79 ? 12.761 -1.950 -24.229 1.00 89.69 79 PRO A O 1
ATOM 597 N N . ALA A 1 80 ? 12.028 -3.976 -23.622 1.00 89.69 80 ALA A N 1
ATOM 598 C CA . ALA A 1 80 ? 13.055 -4.737 -24.336 1.00 89.69 80 ALA A CA 1
ATOM 599 C C . ALA A 1 80 ? 13.061 -4.526 -25.865 1.00 89.69 80 ALA A C 1
ATOM 601 O O . ALA A 1 80 ? 14.083 -4.770 -26.499 1.00 89.69 80 ALA A O 1
ATOM 602 N N . TYR A 1 81 ? 11.945 -4.086 -26.457 1.00 92.88 81 TYR A N 1
ATOM 603 C CA . TYR A 1 81 ? 11.835 -3.821 -27.898 1.00 92.88 81 TYR A CA 1
ATOM 604 C C . TYR A 1 81 ? 11.876 -2.327 -28.246 1.00 92.88 81 TYR A C 1
ATOM 606 O O . TYR A 1 81 ? 11.667 -1.958 -29.401 1.00 92.88 81 TYR A O 1
ATOM 614 N N . VAL A 1 82 ? 12.139 -1.455 -27.269 1.00 94.88 82 VAL A N 1
ATOM 615 C CA . VAL A 1 82 ? 12.235 -0.009 -27.487 1.00 94.88 82 VAL A CA 1
ATOM 616 C C . VAL A 1 82 ? 13.671 0.358 -27.860 1.00 94.88 82 VAL A C 1
ATOM 618 O O . VAL A 1 82 ? 14.613 0.050 -27.133 1.00 94.88 82 VAL A O 1
ATOM 621 N N . ILE A 1 83 ? 13.842 1.043 -28.992 1.00 95.31 83 ILE A N 1
ATOM 622 C CA . ILE A 1 83 ? 15.148 1.546 -29.435 1.00 95.31 83 ILE A CA 1
ATOM 623 C C . ILE A 1 83 ? 15.502 2.790 -28.614 1.00 95.31 83 ILE A C 1
ATOM 625 O O . ILE A 1 83 ? 14.759 3.769 -28.612 1.00 95.31 83 ILE A O 1
ATOM 629 N N . THR A 1 84 ? 16.644 2.755 -27.928 1.00 94.94 84 THR A N 1
ATOM 630 C CA . THR A 1 84 ? 17.129 3.836 -27.059 1.00 94.94 84 THR A CA 1
ATOM 631 C C . THR A 1 84 ? 18.658 3.827 -26.975 1.00 94.94 84 THR A C 1
ATOM 633 O O . THR A 1 84 ? 19.303 2.869 -27.401 1.00 94.94 84 THR A O 1
ATOM 636 N N . ASP A 1 85 ? 19.252 4.882 -26.412 1.00 97.31 85 ASP A N 1
ATOM 637 C CA . ASP A 1 85 ? 20.677 4.912 -26.084 1.00 97.31 85 ASP A CA 1
ATOM 638 C C . ASP A 1 85 ? 21.043 3.938 -24.943 1.00 97.31 85 ASP A C 1
ATOM 640 O O . ASP A 1 85 ? 20.212 3.564 -24.108 1.00 97.31 85 ASP A O 1
ATOM 644 N N . GLU A 1 86 ? 22.317 3.544 -24.891 1.00 96.19 86 GLU A N 1
ATOM 645 C CA . GLU A 1 86 ? 22.825 2.566 -23.925 1.00 96.19 86 GLU A CA 1
ATOM 646 C C . GLU A 1 86 ? 22.685 3.024 -22.465 1.00 96.19 86 GLU A C 1
ATOM 648 O O . GLU A 1 86 ? 22.392 2.207 -21.587 1.00 96.19 86 GLU A O 1
ATOM 653 N N . ALA A 1 87 ? 22.870 4.315 -22.180 1.00 97.62 87 ALA A N 1
ATOM 654 C CA . ALA A 1 87 ? 22.767 4.826 -20.816 1.00 97.62 87 ALA A CA 1
ATOM 655 C C . ALA A 1 87 ? 21.325 4.711 -20.301 1.00 97.62 87 ALA A C 1
ATOM 657 O O . ALA A 1 87 ? 21.097 4.302 -19.159 1.00 97.62 87 ALA A O 1
ATOM 658 N N . THR A 1 88 ? 20.348 4.998 -21.159 1.00 96.50 88 THR A N 1
ATOM 659 C CA . THR A 1 88 ? 18.927 4.807 -20.868 1.00 96.50 88 THR A CA 1
ATOM 660 C C . THR A 1 88 ? 18.572 3.331 -20.701 1.00 96.50 88 THR A C 1
ATOM 662 O O . THR A 1 88 ? 17.930 2.988 -19.709 1.00 96.50 88 THR A O 1
ATOM 665 N N . ALA A 1 89 ? 19.054 2.442 -21.577 1.00 96.06 89 ALA A N 1
ATOM 666 C CA . ALA A 1 89 ? 18.820 1.002 -21.440 1.00 96.06 89 ALA A CA 1
ATOM 667 C C . ALA A 1 89 ? 19.373 0.444 -20.113 1.00 96.06 89 ALA A C 1
ATOM 669 O O . ALA A 1 89 ? 18.686 -0.296 -19.404 1.00 96.06 89 ALA A O 1
ATOM 670 N N . ARG A 1 90 ? 20.597 0.841 -19.729 1.00 96.69 90 ARG A N 1
ATOM 671 C CA . ARG A 1 90 ? 21.213 0.442 -18.452 1.00 96.69 90 ARG A CA 1
ATOM 672 C C . ARG A 1 90 ? 20.429 0.964 -17.250 1.00 96.69 90 ARG A C 1
ATOM 674 O O . ARG A 1 90 ? 20.228 0.211 -16.297 1.00 96.69 90 ARG A O 1
ATOM 681 N N . ARG A 1 91 ? 19.971 2.221 -17.302 1.00 97.25 91 ARG A N 1
ATOM 682 C CA . ARG A 1 91 ? 19.136 2.822 -16.252 1.00 97.25 91 ARG A CA 1
ATOM 683 C C . ARG A 1 91 ? 17.840 2.035 -16.071 1.00 97.25 91 ARG A C 1
ATOM 685 O O . ARG A 1 91 ? 17.581 1.571 -14.969 1.00 97.25 91 ARG A O 1
ATOM 692 N N . TRP A 1 92 ? 17.096 1.782 -17.149 1.00 96.00 92 TRP A N 1
ATOM 693 C CA . TRP A 1 92 ? 15.860 0.994 -17.087 1.00 96.00 92 TRP A CA 1
ATOM 694 C C . TRP A 1 92 ? 16.081 -0.400 -16.507 1.00 96.00 92 TRP A C 1
ATOM 696 O O . TRP A 1 92 ? 15.329 -0.827 -15.636 1.00 96.00 92 TRP A O 1
ATOM 706 N N . HIS A 1 93 ? 17.128 -1.103 -16.944 1.00 95.38 93 HIS A N 1
ATOM 707 C CA . HIS A 1 93 ? 17.451 -2.417 -16.396 1.00 95.38 93 HIS A CA 1
ATOM 708 C C . HIS A 1 93 ? 17.757 -2.353 -14.889 1.00 95.38 93 HIS A C 1
ATOM 710 O O . HIS A 1 93 ? 17.266 -3.188 -14.128 1.00 95.38 93 HIS A O 1
ATOM 716 N N . SER A 1 94 ? 18.546 -1.367 -14.449 1.00 97.19 94 SER A N 1
ATOM 717 C CA . SER A 1 94 ? 18.870 -1.165 -13.032 1.00 97.19 94 SER A CA 1
ATOM 718 C C . SER A 1 94 ? 17.621 -0.878 -12.197 1.00 97.19 94 SER A C 1
ATOM 720 O O . SER A 1 94 ? 17.404 -1.534 -11.178 1.00 97.19 94 SER A O 1
ATOM 722 N N . ASP A 1 95 ? 16.781 0.051 -12.649 1.00 96.00 95 ASP A N 1
ATOM 723 C CA . ASP A 1 95 ? 15.576 0.475 -11.933 1.00 96.00 95 ASP A CA 1
ATOM 724 C C . ASP A 1 95 ? 14.564 -0.674 -11.821 1.00 96.00 95 ASP A C 1
ATOM 726 O O . ASP A 1 95 ? 14.041 -0.939 -10.737 1.00 96.00 95 ASP A O 1
ATOM 730 N N . LEU A 1 96 ? 14.351 -1.427 -12.908 1.00 94.88 96 LEU A N 1
ATOM 731 C CA . LEU A 1 96 ? 13.472 -2.601 -12.911 1.00 94.88 96 LEU A CA 1
ATOM 732 C C . LEU A 1 96 ? 13.971 -3.691 -11.957 1.00 94.88 96 LEU A C 1
ATOM 734 O O . LEU A 1 96 ? 13.172 -4.281 -11.230 1.00 94.88 96 LEU A O 1
ATOM 738 N N . ARG A 1 97 ? 15.285 -3.947 -11.913 1.00 96.44 97 ARG A N 1
ATOM 739 C CA . ARG A 1 97 ? 15.855 -4.914 -10.963 1.00 96.44 97 ARG A CA 1
ATOM 740 C C . ARG A 1 97 ? 15.717 -4.459 -9.518 1.00 96.44 97 ARG A C 1
ATOM 742 O O . ARG A 1 97 ? 15.379 -5.278 -8.666 1.00 96.44 97 ARG A O 1
ATOM 749 N N . ALA A 1 98 ? 15.974 -3.184 -9.238 1.00 96.00 98 ALA A N 1
ATOM 750 C CA . ALA A 1 98 ? 15.831 -2.635 -7.896 1.00 96.00 98 ALA A CA 1
ATOM 751 C C . ALA A 1 98 ? 14.376 -2.737 -7.412 1.00 96.00 98 ALA A C 1
ATOM 753 O O . ALA A 1 98 ? 14.131 -3.230 -6.310 1.00 96.00 98 ALA A O 1
ATOM 754 N N . ALA A 1 99 ? 13.414 -2.361 -8.259 1.00 94.69 99 ALA A N 1
ATOM 755 C CA . ALA A 1 99 ? 11.990 -2.477 -7.958 1.00 94.69 99 ALA A CA 1
ATOM 756 C C . ALA A 1 99 ? 11.561 -3.939 -7.740 1.00 94.69 99 ALA A C 1
ATOM 758 O O . ALA A 1 99 ? 10.892 -4.242 -6.754 1.00 94.69 99 ALA A O 1
ATOM 759 N N . ALA A 1 100 ? 11.997 -4.866 -8.601 1.00 94.56 100 ALA A N 1
ATOM 760 C CA . ALA A 1 100 ? 11.711 -6.293 -8.439 1.00 94.56 100 ALA A CA 1
ATOM 761 C C . ALA A 1 100 ? 12.263 -6.852 -7.115 1.00 94.56 100 ALA A C 1
ATOM 763 O O . ALA A 1 100 ? 11.578 -7.615 -6.433 1.00 94.56 100 ALA A O 1
ATOM 764 N N . GLY A 1 101 ? 13.471 -6.438 -6.719 1.00 96.12 101 GLY A N 1
ATOM 765 C CA . GLY A 1 101 ? 14.061 -6.816 -5.434 1.00 96.12 101 GLY A CA 1
ATOM 766 C C . GLY A 1 101 ? 13.249 -6.313 -4.238 1.00 96.12 101 GLY A C 1
ATOM 767 O O . GLY A 1 101 ? 12.992 -7.076 -3.310 1.00 96.12 101 GLY A O 1
ATOM 768 N N . GLN A 1 102 ? 12.786 -5.059 -4.278 1.00 94.00 102 GLN A N 1
ATOM 769 C CA . GLN A 1 102 ? 11.929 -4.494 -3.228 1.00 94.00 102 GLN A CA 1
ATOM 770 C C . GLN A 1 102 ? 10.588 -5.230 -3.122 1.00 94.00 102 GLN A C 1
ATOM 772 O O . GLN A 1 102 ? 10.165 -5.570 -2.020 1.00 94.00 102 GLN A O 1
ATOM 777 N N . LEU A 1 103 ? 9.938 -5.513 -4.256 1.00 93.88 103 LEU A N 1
ATOM 778 C CA . LEU A 1 103 ? 8.666 -6.241 -4.285 1.00 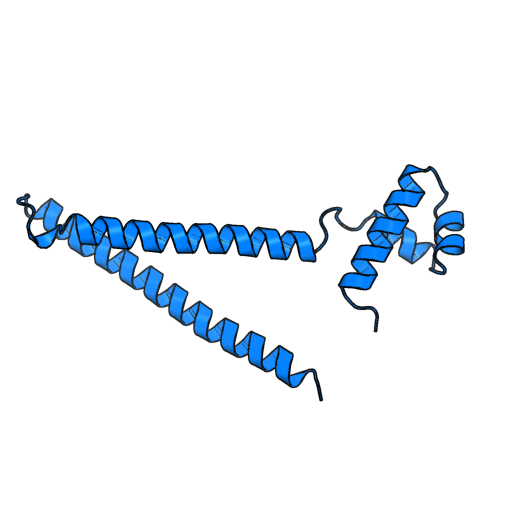93.88 103 LEU A CA 1
ATOM 779 C C . LEU A 1 103 ? 8.813 -7.681 -3.782 1.00 93.88 103 LEU A C 1
ATOM 781 O O . LEU A 1 103 ? 7.952 -8.151 -3.045 1.00 93.88 103 LEU A O 1
ATOM 785 N N . THR A 1 104 ? 9.917 -8.351 -4.123 1.00 95.38 104 THR A N 1
ATOM 786 C CA . THR A 1 104 ? 10.224 -9.698 -3.613 1.00 95.38 104 THR A CA 1
ATOM 787 C C . THR A 1 104 ? 10.386 -9.671 -2.095 1.00 95.38 104 THR A C 1
ATOM 789 O O . THR A 1 104 ? 9.701 -10.405 -1.394 1.00 95.38 104 THR A O 1
ATOM 792 N N . ALA A 1 105 ? 11.199 -8.749 -1.569 1.00 92.56 105 ALA A N 1
ATOM 793 C CA . ALA A 1 105 ? 11.404 -8.622 -0.128 1.00 92.56 105 ALA A CA 1
ATOM 794 C C . ALA A 1 105 ? 10.104 -8.302 0.635 1.00 92.56 105 ALA A C 1
ATOM 796 O O . ALA A 1 105 ? 9.901 -8.803 1.739 1.00 92.56 105 ALA A O 1
ATOM 797 N N . LEU A 1 106 ? 9.216 -7.483 0.060 1.00 91.06 106 LEU A N 1
ATOM 798 C CA . LEU A 1 106 ? 7.899 -7.205 0.639 1.00 91.06 106 LEU A CA 1
ATOM 799 C C . LEU A 1 106 ? 7.003 -8.451 0.659 1.00 91.06 106 LEU A C 1
ATOM 801 O O . LEU A 1 106 ? 6.321 -8.686 1.655 1.00 91.06 106 LEU A O 1
ATOM 805 N N . ALA A 1 107 ? 7.007 -9.244 -0.415 1.00 90.06 107 ALA A N 1
ATOM 806 C CA . ALA A 1 107 ? 6.246 -10.489 -0.485 1.00 90.06 107 ALA A CA 1
ATOM 807 C C . ALA A 1 107 ? 6.740 -11.515 0.548 1.00 90.06 107 ALA A C 1
ATOM 809 O O . ALA A 1 107 ? 5.921 -12.111 1.2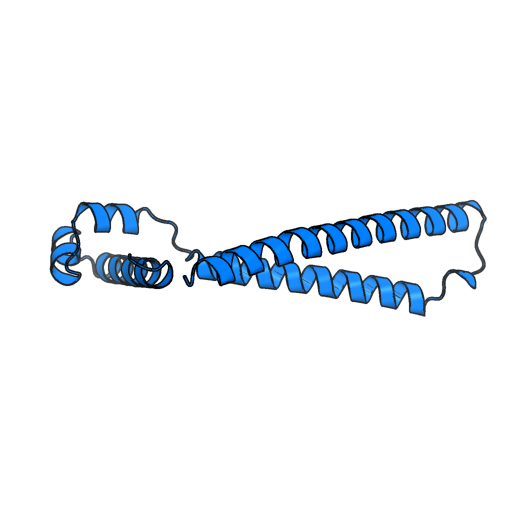49 1.00 90.06 107 ALA A O 1
ATOM 810 N N . ASP A 1 108 ? 8.059 -11.654 0.697 1.00 90.44 108 ASP A N 1
ATOM 811 C CA . ASP A 1 108 ? 8.677 -12.551 1.678 1.00 90.44 108 ASP A CA 1
ATOM 812 C C . ASP A 1 108 ? 8.333 -12.124 3.114 1.00 90.44 108 ASP A C 1
ATOM 814 O O . ASP A 1 108 ? 7.835 -12.926 3.903 1.00 90.44 108 ASP A O 1
ATOM 818 N N . GLN A 1 109 ? 8.482 -10.832 3.435 1.00 88.50 109 GLN A N 1
ATOM 819 C CA . GLN A 1 109 ? 8.085 -10.289 4.741 1.00 88.50 109 GLN A CA 1
ATOM 820 C C . GLN A 1 109 ? 6.604 -10.542 5.033 1.00 88.50 109 GLN A C 1
ATOM 822 O O . GLN A 1 109 ? 6.244 -10.911 6.151 1.00 88.50 109 GLN A O 1
ATOM 827 N N . PHE A 1 110 ? 5.730 -10.346 4.043 1.00 81.44 110 PHE A N 1
ATOM 828 C CA . PHE A 1 110 ? 4.310 -10.621 4.216 1.00 81.44 110 PHE A CA 1
ATOM 829 C C . PHE A 1 110 ? 4.057 -12.101 4.513 1.00 81.44 110 PHE A C 1
ATOM 831 O O . PHE A 1 110 ? 3.299 -12.399 5.433 1.00 81.44 110 PHE A O 1
ATOM 838 N N . ALA A 1 111 ? 4.698 -13.019 3.786 1.00 79.75 111 ALA A N 1
ATOM 839 C CA . ALA A 1 111 ? 4.566 -14.453 4.023 1.00 79.75 111 ALA A CA 1
ATOM 840 C C . ALA A 1 111 ? 5.008 -14.835 5.446 1.00 79.75 111 ALA A C 1
ATOM 842 O O . ALA A 1 111 ? 4.257 -15.509 6.156 1.00 79.75 111 ALA A O 1
ATOM 843 N N . ASP A 1 112 ? 6.162 -14.336 5.889 1.00 80.19 112 ASP A N 1
ATOM 844 C CA . ASP A 1 112 ? 6.708 -14.608 7.220 1.00 80.19 112 ASP A CA 1
ATOM 845 C C . ASP A 1 112 ? 5.774 -14.109 8.334 1.00 80.19 112 ASP A C 1
ATOM 847 O O . ASP A 1 112 ? 5.401 -14.860 9.243 1.00 80.19 112 ASP A O 1
ATOM 851 N N . TYR A 1 113 ? 5.333 -12.849 8.249 1.00 76.12 113 TYR A N 1
ATOM 852 C CA . TYR A 1 113 ? 4.475 -12.250 9.272 1.00 76.12 113 TYR A CA 1
ATOM 853 C C . TYR A 1 113 ? 3.043 -12.783 9.241 1.00 76.12 113 TYR A C 1
ATOM 855 O O . TYR A 1 113 ? 2.444 -12.966 10.302 1.00 76.12 113 TYR A O 1
ATOM 863 N N . TYR A 1 114 ? 2.475 -13.046 8.063 1.00 71.56 114 TYR A N 1
ATOM 864 C CA . TYR A 1 114 ? 1.115 -13.567 7.942 1.00 71.56 114 TYR A CA 1
ATOM 865 C C . TYR A 1 114 ? 1.013 -14.998 8.473 1.00 71.56 114 TYR A C 1
ATOM 867 O O . TYR A 1 114 ? 0.084 -15.311 9.219 1.00 71.56 114 TYR A O 1
ATOM 875 N N . LEU A 1 115 ? 1.980 -15.863 8.151 1.00 67.56 115 LEU A N 1
ATOM 876 C CA . LEU A 1 115 ? 2.005 -17.233 8.667 1.00 67.56 115 LEU A CA 1
ATOM 877 C C . LEU A 1 115 ? 2.186 -17.257 10.186 1.00 67.56 115 LEU A C 1
ATOM 879 O O . LEU A 1 115 ? 1.507 -18.031 10.869 1.00 67.56 115 LEU A O 1
ATOM 883 N N . PHE A 1 116 ? 3.038 -16.377 10.718 1.00 61.22 116 PHE A N 1
ATOM 884 C CA . PHE A 1 116 ? 3.207 -16.210 12.157 1.00 61.22 116 PHE A CA 1
ATOM 885 C C . PHE A 1 116 ? 1.918 -15.713 12.831 1.00 61.22 116 PHE A C 1
ATOM 887 O O . PHE A 1 116 ? 1.456 -16.314 13.800 1.00 61.22 116 PHE A O 1
ATOM 894 N N . ALA A 1 117 ? 1.291 -14.663 12.291 1.00 62.00 117 ALA A N 1
ATOM 895 C CA . ALA A 1 117 ? 0.057 -14.097 12.831 1.00 62.00 117 ALA A CA 1
ATOM 896 C C . ALA A 1 117 ? -1.111 -15.092 12.784 1.00 62.00 117 ALA A C 1
ATOM 898 O O . ALA A 1 117 ? -1.854 -15.206 13.756 1.00 62.00 117 ALA A O 1
ATOM 899 N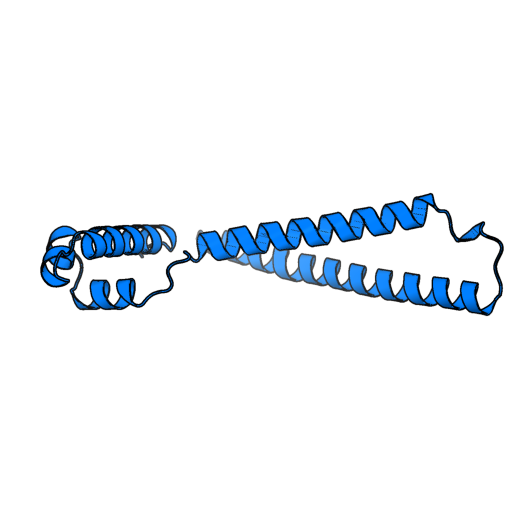 N . ARG A 1 118 ? -1.251 -15.852 11.691 1.00 63.59 118 ARG A N 1
ATOM 900 C CA . ARG A 1 118 ? -2.264 -16.909 11.563 1.00 63.59 118 ARG A CA 1
ATOM 901 C C . ARG A 1 118 ? -2.069 -18.002 12.614 1.00 63.59 118 ARG A C 1
ATOM 903 O O . ARG A 1 118 ? -3.001 -18.317 13.340 1.00 63.59 118 ARG A O 1
ATOM 910 N N . SER A 1 119 ? -0.843 -18.507 12.756 1.00 57.34 119 SER A N 1
ATOM 911 C CA . SER A 1 119 ? -0.527 -19.562 13.731 1.00 57.34 119 SER A CA 1
ATOM 912 C C . SER A 1 119 ? -0.760 -19.110 15.181 1.00 57.34 119 SER A C 1
ATOM 914 O O . SER A 1 119 ? -1.181 -19.904 16.017 1.00 57.34 119 SER A O 1
ATOM 916 N N . ALA A 1 120 ? -0.524 -17.829 15.484 1.00 56.53 120 ALA A N 1
ATOM 917 C CA . ALA A 1 120 ? -0.796 -17.249 16.799 1.00 56.53 120 ALA A CA 1
ATOM 918 C C . ALA A 1 120 ? -2.299 -17.087 17.097 1.00 56.53 120 ALA A C 1
ATOM 920 O 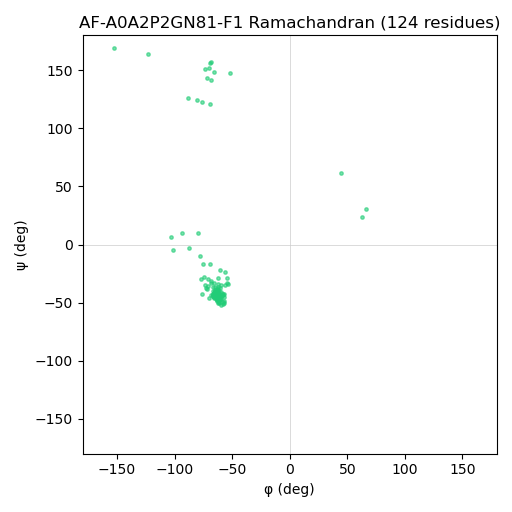O . ALA A 1 120 ? -2.691 -17.149 18.260 1.00 56.53 120 ALA A O 1
ATOM 921 N N . MET A 1 121 ? -3.135 -16.881 16.073 1.00 55.59 121 MET A N 1
ATOM 922 C CA . MET A 1 121 ? -4.593 -16.830 16.229 1.00 55.59 121 MET A CA 1
ATOM 923 C C . MET A 1 121 ? -5.192 -18.229 16.404 1.00 55.59 121 MET A C 1
ATOM 925 O O . MET A 1 121 ? -5.995 -18.417 17.311 1.00 55.59 121 MET A O 1
ATOM 929 N N . ASP A 1 122 ? -4.738 -19.211 15.621 1.00 59.75 122 ASP A N 1
ATOM 930 C CA . ASP A 1 122 ? -5.225 -20.598 15.701 1.00 59.75 122 ASP A CA 1
ATOM 931 C C . ASP A 1 122 ? -4.794 -21.289 17.015 1.00 59.75 122 ASP A C 1
ATOM 933 O O . ASP A 1 122 ? -5.514 -22.116 17.568 1.00 59.75 122 ASP A O 1
ATOM 937 N N . GLY A 1 123 ? -3.626 -20.935 17.566 1.00 50.69 123 GLY A N 1
ATOM 938 C CA . GLY A 1 123 ? -3.129 -21.469 18.842 1.00 50.69 123 GLY A CA 1
ATOM 939 C C . GLY A 1 123 ? -3.759 -20.857 20.101 1.00 50.69 123 GLY A C 1
ATOM 940 O O . GLY A 1 123 ? -3.530 -21.367 21.196 1.00 50.69 123 GLY A O 1
ATOM 941 N N . ALA A 1 124 ? -4.533 -19.774 19.972 1.00 48.19 124 ALA A N 1
ATOM 942 C CA . ALA A 1 124 ? -5.227 -19.122 21.087 1.00 48.19 124 ALA A CA 1
ATOM 943 C C . ALA A 1 124 ? -6.616 -19.729 21.380 1.00 48.19 124 ALA A C 1
ATOM 945 O O . ALA A 1 124 ? -7.274 -19.307 22.332 1.00 48.19 124 ALA A O 1
ATOM 946 N N . GLU A 1 125 ? -7.057 -20.704 20.579 1.00 43.38 125 GLU A N 1
ATOM 947 C CA . GLU A 1 125 ? -8.347 -21.396 20.718 1.00 43.38 125 GLU A CA 1
ATOM 948 C C . GLU A 1 125 ? -8.283 -22.702 21.548 1.00 43.38 125 GLU A C 1
ATOM 950 O O . GLU A 1 125 ? -9.274 -23.432 21.596 1.00 43.38 125 GLU A O 1
ATOM 955 N N . CYS A 1 126 ? -7.166 -22.990 22.234 1.00 35.59 126 CYS A N 1
ATOM 956 C CA . CYS A 1 126 ? -6.984 -24.181 23.085 1.00 35.59 126 CYS A CA 1
ATOM 957 C C . CYS A 1 126 ? -7.030 -23.877 24.590 1.00 35.59 126 CYS A C 1
ATOM 959 O O . CYS A 1 126 ? -6.278 -22.983 25.043 1.00 35.59 126 CYS A O 1
#

Radius of gyration: 25.21 Å; Cα contacts (8 Å, |Δi|>4): 35; chains: 1; bounding box: 49×41×67 Å

InterPro domains:
  IPR036388 Winged helix-like DNA-binding domain superfamily [G3DSA:1.10.10.10] (5-78)